Protein AF-E6PQR4-F1 (afdb_monomer_lite)

Radius of gyration: 24.36 Å; chains: 1; bounding box: 36×38×85 Å

Foldseek 3Di:
DDDDDPVNQVVLLVLLCVLQVHDSVQWDWDQDPVRKIWIWGWDDDVPDPTDIDIDIGHSVVSNVVSNVNSPPPPPPDPPPPPPDPPDDDDDDDDD

Structure (mmCIF, N/CA/C/O backbone):
data_AF-E6PQR4-F1
#
_entry.id   AF-E6PQR4-F1
#
loop_
_atom_site.group_PDB
_atom_site.id
_atom_site.type_symbol
_atom_site.label_atom_id
_atom_site.label_alt_id
_atom_site.label_comp_id
_atom_site.label_asym_id
_atom_site.label_entity_id
_atom_site.label_seq_id
_atom_site.pdbx_PDB_ins_code
_atom_site.Cartn_x
_atom_site.Cartn_y
_atom_site.Cartn_z
_atom_site.occupancy
_atom_site.B_iso_or_equiv
_atom_site.auth_seq_id
_atom_site.auth_comp_id
_atom_site.auth_asym_id
_atom_site.auth_atom_id
_atom_site.pdbx_PDB_model_num
ATOM 1 N N . MET A 1 1 ? 17.714 -4.199 -14.586 1.00 45.22 1 MET A N 1
ATOM 2 C CA . MET A 1 1 ? 16.523 -3.467 -14.103 1.00 45.22 1 MET A CA 1
ATOM 3 C C . MET A 1 1 ? 15.388 -4.468 -13.971 1.00 45.22 1 MET A C 1
ATOM 5 O O . MET A 1 1 ? 14.925 -4.975 -14.986 1.00 45.22 1 MET A O 1
ATOM 9 N N . ALA A 1 2 ? 15.042 -4.862 -12.745 1.00 54.34 2 ALA A N 1
ATOM 10 C CA . ALA A 1 2 ? 14.021 -5.877 -12.503 1.00 54.34 2 ALA A CA 1
ATOM 11 C C . ALA A 1 2 ? 12.635 -5.263 -12.745 1.00 54.34 2 ALA A C 1
ATOM 13 O O . ALA A 1 2 ? 12.216 -4.365 -12.020 1.00 54.34 2 ALA A O 1
ATOM 14 N N . ARG A 1 3 ? 11.932 -5.711 -13.791 1.00 60.47 3 ARG A N 1
ATOM 15 C CA . ARG A 1 3 ? 10.501 -5.419 -13.925 1.00 60.47 3 ARG A CA 1
ATOM 16 C C . ARG A 1 3 ? 9.786 -6.189 -12.820 1.00 60.47 3 ARG A C 1
ATOM 18 O O . ARG A 1 3 ? 9.829 -7.415 -12.840 1.00 60.47 3 ARG A O 1
ATOM 25 N N . LEU A 1 4 ? 9.131 -5.493 -11.892 1.00 66.38 4 LEU A N 1
ATOM 26 C CA . LEU A 1 4 ? 8.206 -6.148 -10.969 1.00 66.38 4 LEU A CA 1
ATOM 27 C C . LEU A 1 4 ? 7.095 -6.819 -11.781 1.00 66.38 4 LEU A C 1
ATOM 29 O O . LEU A 1 4 ? 6.424 -6.162 -12.586 1.00 66.38 4 LEU A O 1
ATOM 33 N N . ALA A 1 5 ? 6.909 -8.126 -11.593 1.00 75.56 5 ALA A N 1
ATOM 34 C CA . ALA A 1 5 ? 5.831 -8.827 -12.261 1.00 75.56 5 ALA A CA 1
ATOM 35 C C . ALA A 1 5 ? 4.492 -8.404 -11.645 1.00 75.56 5 ALA A C 1
ATOM 37 O O . ALA A 1 5 ? 4.369 -8.101 -10.457 1.00 75.56 5 ALA A O 1
ATOM 38 N N . ARG A 1 6 ? 3.438 -8.414 -12.461 1.00 74.19 6 ARG A N 1
ATOM 39 C CA . ARG A 1 6 ? 2.078 -8.078 -12.014 1.00 74.19 6 ARG A CA 1
ATOM 40 C C . ARG A 1 6 ? 1.593 -8.998 -10.882 1.00 74.19 6 ARG A C 1
ATOM 42 O O . ARG A 1 6 ? 0.820 -8.569 -10.026 1.00 74.19 6 ARG A O 1
ATOM 49 N N . THR A 1 7 ? 2.083 -10.235 -10.855 1.00 76.19 7 THR A N 1
ATOM 50 C CA . THR A 1 7 ? 1.836 -11.213 -9.789 1.00 76.19 7 THR A CA 1
ATOM 51 C C . THR A 1 7 ? 2.436 -10.762 -8.454 1.00 76.19 7 THR A C 1
ATOM 53 O O . THR A 1 7 ? 1.741 -10.810 -7.441 1.00 76.19 7 THR A O 1
ATOM 56 N N . ASP A 1 8 ? 3.661 -10.225 -8.459 1.00 83.31 8 ASP A N 1
ATOM 57 C CA . ASP A 1 8 ? 4.345 -9.738 -7.251 1.00 83.31 8 ASP A CA 1
ATOM 58 C C . ASP A 1 8 ? 3.611 -8.549 -6.630 1.00 83.31 8 ASP A C 1
ATOM 60 O O . ASP A 1 8 ? 3.381 -8.511 -5.423 1.00 83.31 8 ASP A O 1
ATOM 64 N N . LEU A 1 9 ? 3.144 -7.612 -7.462 1.00 83.50 9 LEU A N 1
ATOM 65 C CA . LEU A 1 9 ? 2.334 -6.481 -6.998 1.00 83.50 9 LEU A CA 1
ATOM 66 C C . LEU A 1 9 ? 1.018 -6.940 -6.359 1.00 83.50 9 LEU A C 1
ATOM 68 O O . LEU A 1 9 ? 0.572 -6.358 -5.375 1.00 83.50 9 LEU A O 1
ATOM 72 N N . THR A 1 10 ? 0.396 -7.993 -6.891 1.00 85.62 10 THR A N 1
ATOM 73 C CA . THR A 1 10 ? -0.876 -8.510 -6.359 1.00 85.62 10 THR A CA 1
ATOM 74 C C . THR A 1 10 ? -0.672 -9.196 -5.003 1.00 85.62 10 THR A C 1
ATOM 76 O O . THR A 1 10 ? -1.455 -8.987 -4.070 1.00 85.62 10 THR A O 1
ATOM 79 N N . HIS A 1 11 ? 0.412 -9.964 -4.858 1.00 87.25 11 HIS A N 1
ATOM 80 C CA . HIS A 1 11 ? 0.806 -10.554 -3.577 1.00 87.25 11 HIS A CA 1
ATOM 81 C C . HIS A 1 11 ? 1.136 -9.482 -2.535 1.00 87.25 11 HIS A C 1
ATOM 83 O O . HIS A 1 11 ? 0.600 -9.526 -1.42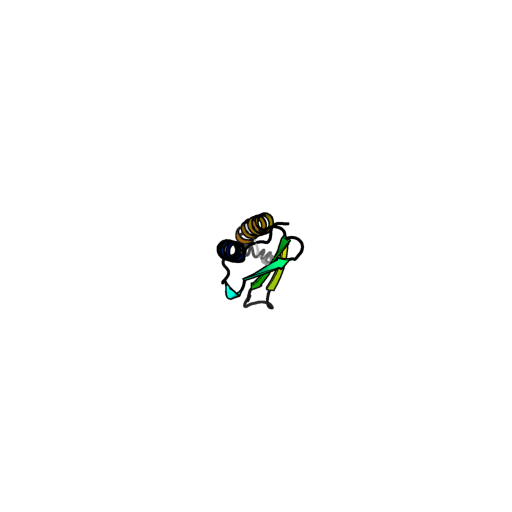4 1.00 87.25 11 HIS A O 1
ATOM 89 N N . LEU A 1 12 ? 1.935 -8.481 -2.915 1.00 87.00 12 LEU A N 1
ATOM 90 C CA . LEU A 1 12 ? 2.288 -7.357 -2.051 1.00 87.00 12 LEU A CA 1
ATOM 91 C C . LEU A 1 12 ? 1.037 -6.590 -1.599 1.00 87.00 12 LEU A C 1
ATOM 93 O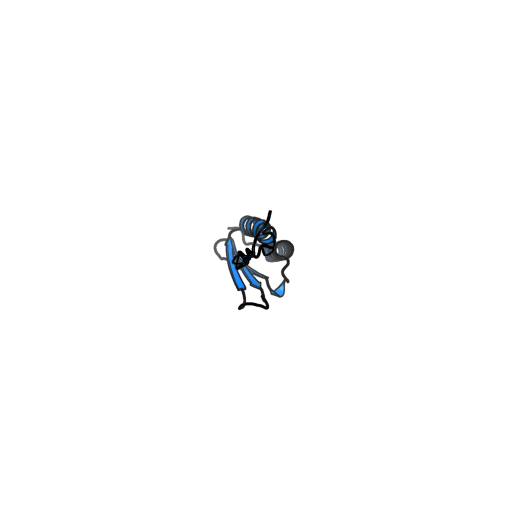 O . LEU A 1 12 ? 0.873 -6.330 -0.409 1.00 87.00 12 LEU A O 1
ATOM 97 N N . ALA A 1 13 ? 0.105 -6.298 -2.512 1.00 87.38 13 ALA A N 1
ATOM 98 C CA . ALA A 1 13 ? -1.163 -5.643 -2.182 1.00 87.38 13 ALA A CA 1
ATOM 99 C C . ALA A 1 13 ? -1.965 -6.436 -1.141 1.00 87.38 13 ALA A C 1
ATOM 101 O O . ALA A 1 13 ? -2.468 -5.861 -0.177 1.00 87.38 13 ALA A O 1
ATOM 102 N N . THR A 1 14 ? -2.031 -7.761 -1.295 1.00 88.12 14 THR A N 1
ATOM 103 C CA . THR A 1 14 ? -2.744 -8.650 -0.365 1.00 88.12 14 THR A CA 1
ATOM 104 C C . THR A 1 14 ? -2.124 -8.613 1.034 1.00 88.12 14 THR A C 1
ATOM 106 O O . THR A 1 14 ? -2.839 -8.469 2.028 1.00 88.12 14 THR A O 1
ATOM 109 N N . GLN A 1 15 ? -0.792 -8.681 1.126 1.00 88.31 15 GLN A N 1
ATOM 110 C CA . GLN A 1 15 ? -0.071 -8.610 2.401 1.00 88.31 15 GLN A CA 1
ATOM 111 C C . GLN A 1 15 ? -0.241 -7.248 3.084 1.00 88.31 15 GLN A C 1
ATOM 113 O O . GLN A 1 15 ? -0.506 -7.183 4.286 1.00 88.31 15 GLN A O 1
ATOM 118 N N . LEU A 1 16 ? -0.135 -6.156 2.325 1.00 87.50 16 LEU A N 1
ATOM 119 C CA . LEU A 1 16 ? -0.319 -4.801 2.841 1.00 87.50 16 LEU A CA 1
ATOM 120 C C . LEU A 1 16 ? -1.753 -4.572 3.331 1.00 87.50 16 LEU A C 1
ATOM 122 O O . LEU A 1 16 ? -1.938 -4.003 4.407 1.00 87.50 16 LEU A O 1
ATOM 126 N N . CYS A 1 17 ? -2.759 -5.059 2.597 1.00 86.88 17 CYS A N 1
ATOM 127 C CA . CYS A 1 17 ? -4.154 -5.006 3.034 1.00 86.88 17 CYS A CA 1
ATOM 128 C C . CYS A 1 17 ? -4.373 -5.742 4.359 1.00 86.88 17 CYS A C 1
ATOM 130 O O . CYS A 1 17 ? -5.046 -5.208 5.242 1.00 86.88 17 CYS A O 1
ATOM 132 N N . ALA A 1 18 ? -3.772 -6.925 4.526 1.00 86.50 18 ALA A N 1
ATOM 133 C CA . ALA A 1 18 ? -3.857 -7.682 5.772 1.00 86.50 18 ALA A CA 1
ATOM 134 C C . ALA A 1 18 ? -3.230 -6.920 6.955 1.00 86.50 18 ALA A C 1
ATOM 136 O O . ALA A 1 18 ? -3.830 -6.845 8.026 1.00 86.50 18 ALA A O 1
ATOM 137 N N . LEU A 1 19 ? -2.065 -6.293 6.753 1.00 85.88 19 LEU A N 1
ATOM 138 C CA . LEU A 1 19 ? -1.378 -5.511 7.791 1.00 85.88 19 LEU A CA 1
ATOM 139 C C . LEU A 1 19 ? -2.134 -4.229 8.168 1.00 85.88 19 LEU A C 1
ATOM 141 O O . LEU A 1 19 ? -2.192 -3.862 9.340 1.00 85.88 19 LEU A O 1
ATOM 145 N N . LEU A 1 20 ? -2.718 -3.547 7.183 1.00 82.62 20 LEU A N 1
ATOM 146 C CA . LEU A 1 20 ? -3.411 -2.269 7.370 1.00 82.62 20 LEU A CA 1
ATOM 147 C C . LEU A 1 20 ? -4.898 -2.433 7.712 1.00 82.62 20 LEU A C 1
ATOM 149 O O . LEU A 1 20 ? -5.567 -1.436 7.990 1.00 82.62 20 LEU A O 1
ATOM 153 N N . SER A 1 21 ? -5.411 -3.671 7.704 1.00 82.69 21 SER A N 1
ATOM 154 C CA . SER A 1 21 ? -6.835 -3.987 7.875 1.00 82.69 21 SER A CA 1
ATOM 155 C C . SER A 1 21 ? -7.733 -3.160 6.941 1.00 82.69 21 SER A C 1
ATOM 157 O O . SER A 1 21 ? -8.748 -2.607 7.371 1.00 82.69 21 SER A O 1
ATOM 159 N N . CYS A 1 22 ? -7.337 -3.037 5.671 1.00 79.44 22 CYS A N 1
ATOM 160 C CA . CYS A 1 22 ? -8.096 -2.328 4.637 1.00 79.44 22 CYS A CA 1
ATOM 161 C C . CYS A 1 22 ? -8.628 -3.287 3.565 1.00 79.44 22 CYS A C 1
ATOM 163 O O . CYS A 1 22 ? -8.174 -4.426 3.430 1.00 79.44 22 CYS A O 1
ATOM 165 N N . ARG A 1 23 ? -9.618 -2.829 2.794 1.00 82.94 23 ARG A N 1
ATOM 166 C CA . ARG A 1 23 ? -10.172 -3.588 1.665 1.00 82.94 23 ARG A CA 1
ATOM 167 C C . ARG A 1 23 ? -9.274 -3.434 0.439 1.00 82.94 23 ARG A C 1
ATOM 169 O O . ARG A 1 23 ? -8.689 -2.379 0.224 1.00 82.94 23 ARG A O 1
ATOM 176 N N . ALA A 1 24 ? -9.258 -4.438 -0.436 1.00 78.88 24 ALA A N 1
ATOM 177 C CA . ALA A 1 24 ? -8.504 -4.375 -1.694 1.00 78.88 24 ALA A CA 1
ATOM 178 C C . ALA A 1 24 ? -8.901 -3.177 -2.583 1.00 78.88 24 ALA A C 1
ATOM 180 O O . ALA A 1 24 ? -8.072 -2.644 -3.306 1.00 78.88 24 ALA A O 1
ATOM 181 N N . ALA A 1 25 ? -10.153 -2.714 -2.500 1.00 82.19 25 ALA A N 1
ATOM 182 C CA . ALA A 1 25 ? -10.620 -1.530 -3.227 1.00 82.19 25 ALA A CA 1
ATOM 183 C C . ALA A 1 25 ? -10.049 -0.201 -2.688 1.00 82.19 25 ALA A C 1
ATOM 185 O O . ALA A 1 25 ? -10.070 0.805 -3.392 1.00 82.19 25 ALA A O 1
ATOM 186 N N . GLU A 1 26 ? -9.550 -0.188 -1.451 1.00 83.75 26 GLU A N 1
ATOM 187 C CA . GLU A 1 26 ? -8.992 0.993 -0.782 1.00 83.75 26 GLU A CA 1
ATOM 188 C C . GLU A 1 26 ? -7.485 1.140 -1.024 1.00 83.75 26 GLU A C 1
ATOM 190 O O . GLU A 1 26 ? -6.918 2.185 -0.714 1.00 83.75 26 GLU A O 1
ATOM 195 N N . LEU A 1 27 ? -6.826 0.110 -1.566 1.00 86.19 27 LEU A N 1
ATOM 196 C CA . LEU A 1 27 ? -5.383 0.068 -1.771 1.00 86.19 27 LEU A CA 1
ATOM 197 C C . LEU A 1 27 ? -5.060 -0.091 -3.260 1.00 86.19 27 LEU A C 1
ATOM 199 O O . LEU A 1 27 ? -5.507 -1.024 -3.922 1.00 86.19 27 LEU A O 1
ATOM 203 N N . ARG A 1 28 ? -4.244 0.819 -3.790 1.00 88.19 28 ARG A N 1
ATOM 204 C CA . ARG A 1 28 ? -3.707 0.757 -5.152 1.00 88.19 28 ARG A CA 1
ATOM 205 C C . ARG A 1 28 ? -2.189 0.740 -5.109 1.00 88.19 28 ARG A C 1
ATOM 207 O O . ARG A 1 28 ? -1.591 1.563 -4.422 1.00 88.19 28 ARG A O 1
ATOM 214 N N . LEU A 1 29 ? -1.593 -0.176 -5.866 1.00 88.56 29 LEU A N 1
ATOM 215 C CA . LEU A 1 29 ? -0.151 -0.245 -6.080 1.00 88.56 29 LEU A CA 1
ATOM 216 C C . LEU A 1 29 ? 0.172 0.022 -7.548 1.00 88.56 29 LEU A C 1
ATOM 218 O O . LEU A 1 29 ? -0.447 -0.574 -8.432 1.00 88.56 29 LEU A O 1
ATOM 222 N N . THR A 1 30 ? 1.167 0.865 -7.791 1.00 88.75 30 THR A N 1
ATOM 223 C CA . THR A 1 30 ? 1.666 1.191 -9.129 1.00 88.75 30 THR A CA 1
ATOM 224 C C . THR A 1 30 ? 3.177 1.016 -9.142 1.00 88.75 30 THR A C 1
ATOM 226 O O . THR A 1 30 ? 3.866 1.614 -8.324 1.00 88.75 30 THR A O 1
ATOM 229 N N . ALA A 1 31 ? 3.714 0.207 -10.055 1.00 86.50 31 ALA A N 1
ATOM 230 C CA . ALA A 1 31 ? 5.161 0.157 -10.257 1.00 86.50 31 ALA A CA 1
ATOM 231 C C . ALA A 1 31 ? 5.625 1.402 -11.023 1.00 86.50 31 ALA A C 1
ATOM 233 O O . ALA A 1 31 ? 5.008 1.784 -12.020 1.00 86.50 31 ALA A O 1
ATOM 234 N N . THR A 1 32 ? 6.706 2.018 -10.565 1.00 84.62 32 THR A N 1
ATOM 235 C CA . THR A 1 32 ? 7.321 3.180 -11.206 1.00 84.62 32 THR A CA 1
ATOM 236 C C . THR A 1 32 ? 8.398 2.726 -12.205 1.00 84.62 32 THR A C 1
ATOM 238 O O . THR A 1 32 ? 8.926 1.613 -12.081 1.00 84.62 32 THR A O 1
ATOM 241 N N . PRO A 1 33 ? 8.740 3.538 -13.225 1.00 78.50 33 PRO A N 1
ATOM 242 C CA . PRO A 1 33 ? 9.759 3.171 -14.214 1.00 78.50 33 PRO A CA 1
ATOM 243 C C . PRO A 1 33 ? 11.166 3.002 -13.614 1.00 78.50 33 PRO A C 1
ATOM 245 O O . PRO A 1 33 ? 12.005 2.326 -14.205 1.00 78.50 33 PRO A O 1
ATOM 248 N N . GLU A 1 34 ? 11.409 3.549 -12.424 1.00 81.31 34 GLU A N 1
ATOM 249 C CA . GLU A 1 34 ? 12.645 3.407 -11.648 1.00 81.31 34 GLU A CA 1
ATOM 250 C C . GLU A 1 34 ? 12.737 2.063 -10.901 1.00 81.31 34 GLU A C 1
ATOM 252 O O . GLU A 1 34 ? 13.780 1.746 -10.331 1.00 81.31 34 GLU A O 1
ATOM 257 N N . GLY A 1 35 ? 11.668 1.255 -10.907 1.00 80.50 35 GLY A N 1
ATOM 258 C CA . GLY A 1 35 ? 11.600 -0.026 -10.197 1.00 80.50 35 GLY A CA 1
ATOM 259 C C . GLY A 1 35 ? 11.106 0.076 -8.751 1.00 80.50 35 GLY A C 1
ATOM 260 O O . GLY A 1 35 ? 11.242 -0.887 -8.000 1.00 80.50 35 GLY A O 1
ATOM 261 N N . LEU A 1 36 ? 10.531 1.216 -8.358 1.00 87.25 36 LEU A N 1
ATOM 262 C CA . LEU A 1 36 ? 9.876 1.394 -7.061 1.00 87.25 36 LEU A CA 1
ATOM 263 C C . LEU A 1 36 ? 8.382 1.065 -7.157 1.00 87.25 36 LEU A C 1
ATOM 265 O O . LEU A 1 36 ? 7.825 0.880 -8.241 1.00 87.25 36 LEU A O 1
ATOM 269 N N . VAL A 1 37 ? 7.718 1.002 -6.006 1.00 89.19 37 VAL A N 1
ATOM 270 C CA . VAL A 1 37 ? 6.271 0.814 -5.903 1.00 89.19 37 VAL A CA 1
ATOM 271 C C . VAL A 1 37 ? 5.657 2.032 -5.222 1.00 89.19 37 VAL A C 1
ATOM 273 O O . VAL A 1 37 ? 6.017 2.393 -4.103 1.00 89.19 37 VAL A O 1
ATOM 276 N N . GLU A 1 38 ? 4.705 2.663 -5.899 1.00 90.56 38 GLU A N 1
ATOM 277 C CA . GLU A 1 38 ? 3.814 3.666 -5.330 1.00 90.56 38 GLU A CA 1
ATOM 278 C C . GLU A 1 38 ? 2.588 2.975 -4.725 1.00 90.56 38 GLU A C 1
ATOM 280 O O . GLU A 1 38 ? 1.818 2.312 -5.420 1.00 90.56 38 GLU A O 1
ATOM 285 N N . LEU A 1 39 ? 2.394 3.155 -3.424 1.00 88.75 39 LEU A N 1
ATOM 286 C CA . LEU A 1 39 ? 1.243 2.727 -2.647 1.00 88.75 39 LEU A CA 1
ATOM 287 C C . LEU A 1 39 ? 0.325 3.917 -2.395 1.00 88.75 39 LEU A C 1
ATOM 289 O O . LEU A 1 39 ? 0.727 4.912 -1.791 1.00 88.75 39 LEU A O 1
ATOM 293 N N . ARG A 1 40 ? -0.938 3.780 -2.793 1.00 88.38 40 ARG A N 1
ATOM 294 C CA . ARG A 1 40 ? -2.016 4.727 -2.496 1.00 88.38 40 ARG A CA 1
ATOM 295 C C . ARG A 1 40 ? -3.091 4.029 -1.681 1.00 88.38 40 ARG A C 1
ATOM 297 O O . ARG A 1 40 ? -3.714 3.083 -2.156 1.00 88.38 40 ARG A O 1
ATOM 304 N N . LEU A 1 41 ? -3.300 4.503 -0.459 1.00 85.50 41 LEU A N 1
ATOM 305 C CA . LEU A 1 41 ? -4.329 4.026 0.455 1.00 85.50 41 LEU A CA 1
ATOM 306 C C . LEU A 1 41 ? -5.392 5.110 0.631 1.00 85.50 41 LEU A C 1
ATOM 308 O O . LEU A 1 41 ? -5.079 6.225 1.045 1.00 85.50 41 LEU A O 1
ATOM 312 N N . GLN A 1 42 ? -6.641 4.763 0.355 1.00 83.94 42 GLN A N 1
ATOM 313 C CA . GLN A 1 42 ? -7.802 5.633 0.476 1.00 83.94 42 GLN A CA 1
ATOM 314 C C . GLN A 1 42 ? -8.730 5.078 1.557 1.00 83.94 42 GLN A C 1
ATOM 316 O O . GLN A 1 42 ? -9.469 4.130 1.310 1.00 83.94 42 GLN A O 1
ATOM 321 N N . ARG A 1 4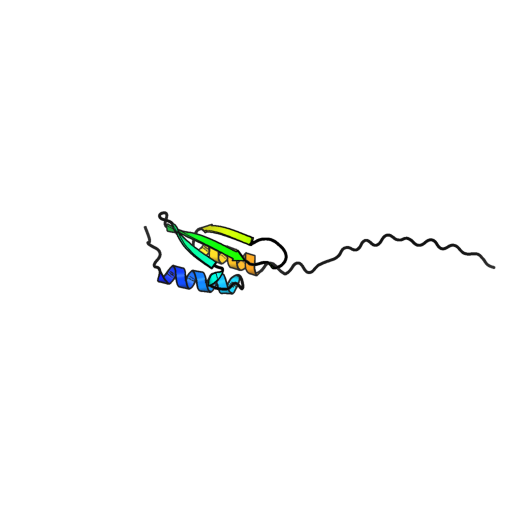3 ? -8.697 5.660 2.761 1.00 75.12 43 ARG A N 1
ATOM 322 C CA . ARG A 1 43 ? -9.589 5.248 3.856 1.00 75.12 43 ARG A CA 1
ATOM 323 C C . ARG A 1 43 ? -10.789 6.177 3.938 1.00 75.12 43 ARG A C 1
ATOM 325 O O . ARG A 1 43 ? -10.638 7.399 3.960 1.00 75.12 43 ARG A O 1
ATOM 332 N N . HIS A 1 44 ? -11.974 5.583 4.016 1.00 63.75 44 HIS A N 1
ATOM 333 C CA . HIS A 1 44 ? -13.191 6.314 4.335 1.00 63.75 44 HIS A CA 1
ATOM 334 C C . HIS A 1 44 ? -13.321 6.380 5.860 1.00 63.75 44 HIS A C 1
ATOM 336 O O . HIS A 1 44 ? -13.836 5.456 6.489 1.00 63.75 44 HIS A O 1
ATOM 342 N N . ASP A 1 45 ? -12.788 7.436 6.468 1.00 61.03 45 ASP A N 1
ATOM 343 C CA . ASP A 1 45 ? -13.046 7.707 7.878 1.00 61.03 45 ASP A CA 1
ATOM 344 C C . ASP A 1 45 ? -14.384 8.453 7.973 1.00 61.03 45 ASP A C 1
ATOM 346 O O . ASP A 1 45 ? -14.571 9.487 7.336 1.00 61.03 45 ASP A O 1
ATOM 350 N N . GLN A 1 46 ? -15.362 7.895 8.694 1.00 54.69 46 GLN A N 1
ATOM 351 C CA . GLN A 1 46 ? -16.708 8.482 8.776 1.00 54.69 46 GLN A CA 1
ATOM 352 C C . GLN A 1 46 ? -16.724 9.858 9.467 1.00 54.69 46 GLN A C 1
ATOM 354 O O . GLN A 1 46 ? -17.737 10.550 9.389 1.00 54.69 46 GLN A O 1
ATOM 359 N N . ALA A 1 47 ? -15.639 10.262 10.136 1.00 57.75 47 ALA A N 1
ATOM 360 C CA . ALA A 1 47 ? -15.592 11.506 10.897 1.00 57.75 47 ALA A CA 1
ATOM 361 C C . ALA A 1 47 ? -14.906 12.668 10.160 1.00 57.75 47 ALA A C 1
ATOM 363 O O . ALA A 1 47 ? -15.226 13.823 10.435 1.00 57.75 47 ALA A O 1
ATOM 364 N N . GLN A 1 48 ? -13.968 12.406 9.247 1.00 48.84 48 GLN A N 1
ATOM 365 C CA . GLN A 1 48 ? -13.226 13.447 8.529 1.00 48.84 48 GLN A CA 1
ATOM 366 C C . GLN A 1 48 ? -12.821 12.944 7.142 1.00 48.84 48 GLN A C 1
ATOM 368 O O . GLN A 1 48 ? -12.501 11.774 6.980 1.00 48.84 48 GLN A O 1
ATOM 373 N N . ALA A 1 49 ? -12.864 13.847 6.161 1.00 53.59 49 ALA A N 1
ATOM 374 C CA . ALA A 1 49 ? -12.520 13.682 4.747 1.00 53.59 49 ALA A CA 1
ATOM 375 C C . ALA A 1 49 ? -11.597 12.498 4.382 1.00 53.59 49 ALA A C 1
ATOM 377 O O . ALA A 1 49 ? -10.613 12.234 5.066 1.00 53.59 49 ALA A O 1
ATOM 378 N N . LEU A 1 50 ? -11.877 11.865 3.230 1.00 58.62 50 LEU A N 1
ATOM 379 C CA . LEU A 1 50 ? -11.059 10.843 2.553 1.00 58.62 50 LEU A CA 1
ATOM 380 C C . LEU A 1 50 ? -9.563 10.941 2.897 1.00 58.62 50 LEU A C 1
ATOM 382 O O . LEU A 1 50 ? -8.828 11.750 2.328 1.00 58.62 50 LEU A O 1
ATOM 386 N N . ALA A 1 51 ? -9.108 10.095 3.823 1.00 65.44 51 ALA A N 1
ATOM 387 C CA . ALA A 1 51 ? -7.716 10.073 4.238 1.00 65.44 51 ALA A CA 1
ATOM 388 C C . ALA A 1 51 ? -6.909 9.333 3.166 1.00 65.44 51 ALA A C 1
ATOM 390 O O . ALA A 1 51 ? -6.882 8.098 3.120 1.00 65.44 51 ALA A O 1
ATOM 391 N N . LEU A 1 52 ? -6.284 10.106 2.276 1.00 74.06 52 LEU A N 1
ATOM 392 C CA . LEU A 1 52 ? -5.400 9.618 1.221 1.00 74.06 52 LEU A CA 1
ATOM 393 C C . LEU A 1 52 ? -3.959 9.576 1.740 1.00 74.06 52 LEU A C 1
ATOM 395 O O . LEU A 1 52 ? -3.333 10.608 1.961 1.00 74.06 52 LEU A O 1
ATOM 399 N N . SER A 1 53 ? -3.418 8.373 1.920 1.00 78.94 53 SER A N 1
ATOM 400 C CA . SER A 1 53 ? -2.002 8.159 2.232 1.00 78.94 53 SER A CA 1
ATOM 401 C C . SER A 1 53 ? -1.289 7.635 0.992 1.00 78.94 53 SER A C 1
ATOM 403 O O . SER A 1 53 ? -1.597 6.543 0.522 1.00 78.94 53 SER A O 1
ATOM 405 N N . THR A 1 54 ? -0.346 8.412 0.457 1.00 85.50 54 THR A N 1
ATOM 406 C CA . THR A 1 54 ? 0.503 7.998 -0.670 1.00 85.50 54 THR A CA 1
ATOM 407 C C . THR A 1 54 ? 1.935 7.806 -0.183 1.00 85.50 54 THR A C 1
ATOM 409 O O . THR A 1 54 ? 2.458 8.656 0.539 1.00 85.50 54 THR A O 1
ATOM 412 N N . ARG A 1 55 ? 2.565 6.691 -0.555 1.00 87.25 55 ARG A N 1
ATOM 413 C CA . ARG A 1 55 ? 3.976 6.399 -0.277 1.00 87.25 55 ARG A CA 1
ATOM 414 C C . ARG A 1 55 ? 4.637 5.737 -1.473 1.00 87.25 55 ARG A C 1
ATOM 416 O O . ARG A 1 55 ? 3.992 4.975 -2.173 1.00 87.25 55 ARG A O 1
ATOM 423 N N . ILE A 1 56 ? 5.924 5.997 -1.662 1.00 90.69 56 ILE A N 1
ATOM 424 C CA . ILE A 1 56 ? 6.742 5.389 -2.713 1.00 90.69 56 ILE A CA 1
ATOM 425 C C . ILE A 1 56 ? 7.957 4.762 -2.038 1.00 90.69 56 ILE A C 1
ATOM 427 O O . ILE A 1 56 ? 8.550 5.384 -1.156 1.00 90.69 56 ILE A O 1
ATOM 431 N N . GLY A 1 57 ? 8.295 3.537 -2.421 1.00 89.12 57 GLY A N 1
ATOM 432 C CA . GLY A 1 57 ? 9.462 2.832 -1.902 1.00 89.12 57 GLY A CA 1
ATOM 433 C C . GLY A 1 57 ? 9.601 1.441 -2.501 1.00 89.12 57 GLY A C 1
ATOM 434 O O . GLY A 1 57 ? 8.849 1.051 -3.398 1.00 89.12 57 GLY A O 1
ATOM 435 N N . THR A 1 58 ? 10.570 0.689 -2.000 1.00 89.12 58 THR A N 1
ATOM 436 C CA . THR A 1 58 ? 10.701 -0.737 -2.324 1.00 89.12 58 THR A CA 1
ATOM 437 C C . THR A 1 58 ? 9.573 -1.563 -1.680 1.00 89.12 58 THR A C 1
ATOM 439 O O . THR A 1 58 ? 8.962 -1.122 -0.697 1.00 89.12 58 THR A O 1
ATOM 442 N N . PRO A 1 59 ? 9.263 -2.764 -2.208 1.00 85.75 59 PRO A N 1
ATOM 443 C CA . PRO A 1 59 ? 8.306 -3.684 -1.589 1.00 85.75 59 PRO A CA 1
ATOM 444 C C . PRO A 1 59 ? 8.585 -3.926 -0.100 1.00 85.75 59 PRO A C 1
ATOM 446 O O . PRO A 1 59 ? 7.664 -3.868 0.718 1.00 85.75 59 PRO A O 1
ATOM 449 N N . GLU A 1 60 ? 9.856 -4.128 0.259 1.00 87.31 60 GLU A N 1
ATOM 450 C CA . GLU A 1 60 ? 10.289 -4.375 1.632 1.00 87.31 60 GLU A CA 1
ATOM 451 C C . GLU A 1 60 ? 10.043 -3.161 2.539 1.00 87.31 60 GLU A C 1
ATOM 453 O O . GLU A 1 60 ? 9.517 -3.310 3.646 1.00 87.31 60 GLU A O 1
ATOM 458 N N . GLU A 1 61 ? 10.360 -1.949 2.071 1.00 88.06 61 GLU A N 1
ATOM 459 C CA . GLU A 1 61 ? 10.116 -0.712 2.825 1.00 88.06 61 GLU A CA 1
ATOM 460 C C . GLU A 1 61 ? 8.625 -0.462 3.055 1.00 88.06 61 GLU A C 1
ATOM 462 O O . GLU A 1 61 ? 8.217 -0.091 4.161 1.00 88.06 61 GLU A O 1
ATOM 467 N N . LEU A 1 62 ? 7.792 -0.689 2.033 1.00 87.75 62 LEU A N 1
ATOM 468 C CA . LEU A 1 62 ? 6.341 -0.557 2.153 1.00 87.75 62 LEU A CA 1
ATOM 469 C C . LEU A 1 62 ? 5.771 -1.571 3.146 1.00 87.75 62 LEU A C 1
ATOM 471 O O . LEU A 1 62 ? 4.896 -1.224 3.942 1.00 87.75 62 LEU A O 1
ATOM 475 N N . GLN A 1 63 ? 6.281 -2.801 3.142 1.00 86.88 63 GLN A N 1
ATOM 476 C CA . GLN A 1 63 ? 5.851 -3.847 4.063 1.00 86.88 63 GLN A CA 1
ATOM 477 C C . GLN A 1 63 ? 6.273 -3.540 5.506 1.00 86.88 63 GLN A C 1
ATOM 479 O O . GLN A 1 63 ? 5.452 -3.643 6.423 1.00 86.88 63 GLN A O 1
ATOM 484 N N . ALA A 1 64 ? 7.513 -3.087 5.716 1.00 87.56 64 ALA A N 1
ATOM 485 C CA . ALA A 1 64 ? 8.003 -2.650 7.022 1.00 87.56 64 ALA A CA 1
ATOM 486 C C . ALA A 1 64 ? 7.210 -1.447 7.555 1.00 87.56 64 ALA A C 1
ATOM 488 O O . ALA A 1 64 ? 6.866 -1.399 8.741 1.00 87.56 64 ALA A O 1
ATOM 489 N N . TRP A 1 65 ? 6.870 -0.493 6.683 1.00 86.62 65 TRP A N 1
ATOM 490 C CA . TRP A 1 65 ? 6.000 0.627 7.026 1.00 86.62 65 TRP A CA 1
ATOM 491 C 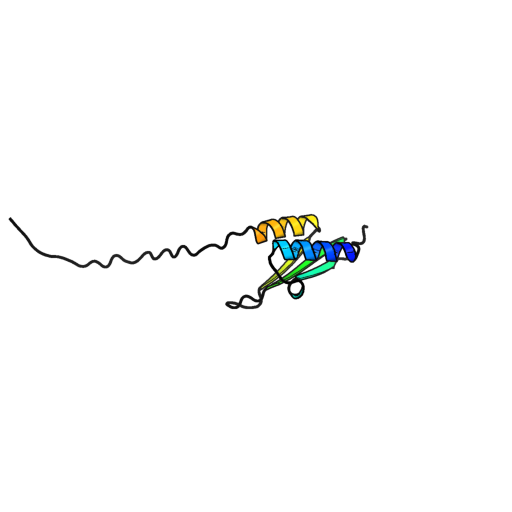C . TRP A 1 65 ? 4.588 0.158 7.390 1.00 86.62 65 TRP A C 1
ATOM 493 O O . TRP A 1 65 ? 4.068 0.562 8.429 1.00 86.62 65 TRP A O 1
ATOM 503 N N . ALA A 1 66 ? 3.974 -0.718 6.591 1.00 86.00 66 ALA A N 1
ATOM 504 C CA . ALA A 1 66 ? 2.627 -1.222 6.852 1.00 86.00 66 ALA A CA 1
ATOM 505 C C . ALA A 1 66 ? 2.554 -2.003 8.169 1.00 86.00 66 ALA A C 1
ATOM 507 O O . ALA A 1 66 ? 1.603 -1.834 8.933 1.00 86.00 66 ALA A O 1
ATOM 508 N N . ALA A 1 67 ? 3.590 -2.783 8.487 1.00 85.62 67 ALA A N 1
ATOM 509 C CA . ALA A 1 67 ? 3.706 -3.475 9.765 1.00 85.62 67 ALA A CA 1
ATOM 510 C C . ALA A 1 67 ? 3.769 -2.499 10.954 1.00 85.62 67 ALA A C 1
ATOM 512 O O . ALA A 1 67 ? 3.198 -2.777 12.007 1.00 85.62 67 ALA A O 1
ATOM 513 N N . GLN A 1 68 ? 4.423 -1.343 10.803 1.00 83.19 68 GLN A N 1
ATOM 514 C CA . GLN A 1 68 ? 4.458 -0.296 11.833 1.00 83.19 68 GLN A CA 1
ATOM 515 C C . GLN A 1 68 ? 3.144 0.495 11.909 1.00 83.19 68 GLN A C 1
ATOM 517 O O . GLN A 1 68 ? 2.666 0.801 13.002 1.00 83.19 68 GLN A O 1
ATOM 522 N N . ALA A 1 69 ? 2.535 0.799 10.763 1.00 77.12 69 ALA A N 1
ATOM 523 C CA . ALA A 1 69 ? 1.278 1.533 10.672 1.00 77.12 69 ALA A CA 1
ATOM 524 C C . ALA A 1 69 ? 0.102 0.728 11.248 1.00 77.12 69 ALA A C 1
ATOM 526 O O . ALA A 1 69 ? -0.693 1.283 12.007 1.00 77.12 69 ALA A O 1
ATOM 527 N N . GLY A 1 70 ? 0.034 -0.577 10.959 1.00 68.12 70 GLY A N 1
ATOM 528 C CA . GLY A 1 70 ? -0.948 -1.504 11.532 1.00 68.12 70 GLY A CA 1
ATOM 529 C C . GLY A 1 70 ? -0.742 -1.761 13.028 1.00 68.12 70 GLY A C 1
ATOM 530 O O . GLY A 1 70 ? -1.704 -1.996 13.755 1.00 68.12 70 GLY A O 1
ATOM 531 N N . LYS A 1 71 ? 0.499 -1.639 13.520 1.00 66.38 71 LYS A N 1
ATOM 532 C CA . LYS A 1 71 ? 0.832 -1.736 14.950 1.00 66.38 71 LYS A CA 1
ATOM 533 C C . LYS A 1 71 ? 0.490 -0.495 15.761 1.00 66.38 71 LYS A C 1
ATOM 535 O O . LYS A 1 71 ? 0.604 -0.576 16.983 1.00 66.38 71 LYS A O 1
ATOM 540 N N . ARG A 1 72 ? 0.104 0.641 15.153 1.00 54.56 72 ARG A N 1
ATOM 541 C CA . ARG A 1 72 ? -0.27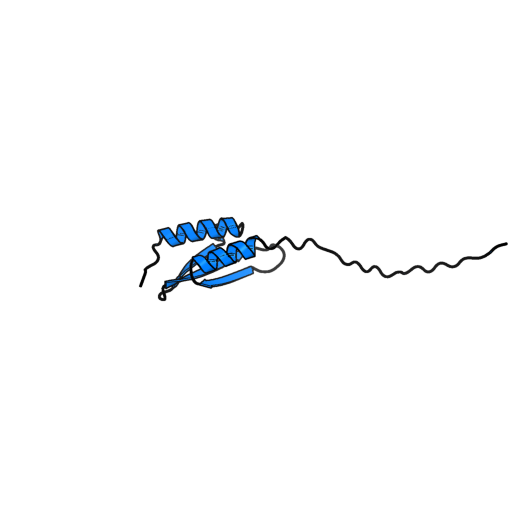4 1.816 15.951 1.00 54.56 72 ARG A CA 1
ATOM 542 C C . ARG A 1 72 ? -1.447 1.408 16.845 1.00 54.56 72 ARG A C 1
ATOM 544 O O . ARG A 1 72 ? -2.531 1.124 16.331 1.00 54.56 72 ARG A O 1
ATOM 551 N N . PRO A 1 73 ? -1.245 1.354 18.174 1.00 46.91 73 PRO A N 1
ATOM 552 C CA . PRO A 1 73 ? -2.333 1.066 19.077 1.00 46.91 73 PRO A CA 1
ATOM 553 C C . PRO A 1 73 ? -3.347 2.177 18.861 1.00 46.91 73 PRO A C 1
ATOM 555 O O . PRO A 1 73 ? -2.973 3.349 18.770 1.00 46.91 73 PRO A O 1
ATOM 558 N N . ARG A 1 74 ? -4.628 1.811 18.762 1.00 49.34 74 ARG A N 1
ATOM 559 C CA . ARG A 1 74 ? -5.721 2.749 19.009 1.00 49.34 74 ARG A CA 1
ATOM 560 C C . ARG A 1 74 ? -5.298 3.555 20.234 1.00 49.34 74 ARG A C 1
ATOM 562 O O . ARG A 1 74 ? -5.243 2.984 21.325 1.00 49.34 74 ARG A O 1
ATOM 569 N N . GLN A 1 75 ? -4.936 4.828 20.057 1.00 46.53 75 GLN A N 1
ATOM 570 C CA . GLN A 1 75 ? -4.831 5.757 21.170 1.00 46.53 75 GLN A CA 1
ATOM 571 C C . GLN A 1 75 ? -6.256 5.852 21.702 1.00 46.53 75 GLN A C 1
ATOM 573 O O . GLN A 1 75 ? -7.070 6.653 21.252 1.00 46.53 75 GLN A O 1
ATOM 578 N N . ARG A 1 76 ? -6.589 4.915 22.595 1.00 50.31 76 ARG A N 1
ATOM 579 C CA . ARG A 1 76 ? -7.715 5.022 23.499 1.00 50.31 76 ARG A CA 1
ATOM 580 C C . ARG A 1 76 ? -7.517 6.369 24.156 1.00 50.31 76 ARG A C 1
ATOM 582 O O . ARG A 1 76 ? -6.497 6.598 24.801 1.00 50.31 76 ARG A O 1
ATOM 589 N N . HIS A 1 77 ? -8.479 7.243 23.900 1.00 47.66 77 HIS A N 1
ATOM 590 C CA . HIS A 1 77 ? -8.857 8.335 24.768 1.00 47.66 77 HIS A CA 1
ATOM 591 C C . HIS A 1 77 ? -8.302 8.131 26.177 1.00 47.66 77 HIS A C 1
ATOM 593 O O . HIS A 1 77 ? -8.774 7.264 26.913 1.00 47.66 77 HIS A O 1
ATOM 599 N N . VAL A 1 78 ? -7.347 8.964 26.563 1.00 49.50 78 VAL A N 1
ATOM 600 C CA . VAL A 1 78 ? -7.309 9.407 27.947 1.00 49.50 78 VAL A CA 1
ATOM 601 C C . VAL A 1 78 ? -7.762 10.847 27.887 1.00 49.50 78 VAL A C 1
ATOM 603 O O . VAL A 1 78 ? -6.995 11.770 27.629 1.00 49.50 78 VAL A O 1
ATOM 606 N N . VAL A 1 79 ? -9.077 10.999 28.022 1.00 51.00 79 VAL A N 1
ATOM 607 C CA . VAL A 1 79 ? -9.710 12.256 28.385 1.00 51.00 79 VAL A CA 1
ATOM 608 C C . VAL A 1 79 ? -9.025 12.695 29.674 1.00 51.00 79 VAL A C 1
ATOM 610 O O . VAL A 1 79 ? -9.339 12.192 30.749 1.00 51.00 79 VAL A O 1
ATOM 613 N N . ARG A 1 80 ? -8.059 13.611 29.590 1.00 44.91 80 ARG A N 1
ATOM 614 C CA . ARG A 1 80 ? -7.651 14.373 30.765 1.00 44.91 80 ARG A CA 1
ATOM 615 C C . ARG A 1 80 ? -8.714 15.442 30.970 1.00 44.91 80 ARG A C 1
ATOM 617 O O . ARG A 1 80 ? -8.529 16.604 30.624 1.00 44.91 80 ARG A O 1
ATOM 624 N N . ALA A 1 81 ? -9.853 15.013 31.509 1.00 48.38 81 ALA A N 1
ATOM 625 C CA . ALA A 1 81 ? -10.749 15.900 32.221 1.00 48.38 81 ALA A CA 1
ATOM 626 C C . ALA A 1 81 ? -9.991 16.348 33.474 1.00 48.38 81 ALA A C 1
ATOM 628 O O . ALA A 1 81 ? -10.096 15.741 34.535 1.00 48.38 81 ALA A O 1
ATOM 629 N N . SER A 1 82 ? -9.181 17.397 33.345 1.00 46.81 82 SER A N 1
ATOM 630 C CA . SER A 1 82 ? -8.850 18.218 34.503 1.00 46.81 82 SER A CA 1
ATOM 631 C C . SER A 1 82 ? -10.115 19.013 34.811 1.00 46.81 82 SER A C 1
ATOM 633 O O . SER A 1 82 ? -10.267 20.156 34.389 1.00 46.81 82 SER A O 1
ATOM 635 N N . ALA A 1 83 ? -11.073 18.341 35.449 1.00 51.91 83 ALA A N 1
ATOM 636 C CA . ALA A 1 83 ? -12.204 18.987 36.075 1.00 51.91 83 ALA A CA 1
ATOM 637 C C . ALA A 1 83 ? -11.655 20.017 37.067 1.00 51.91 83 ALA A C 1
ATOM 639 O O . ALA A 1 83 ? -10.838 19.696 37.932 1.00 51.91 83 ALA A O 1
ATOM 640 N N . SER A 1 84 ? -12.077 21.263 36.895 1.00 50.62 84 SER A N 1
ATOM 641 C CA . SER A 1 84 ? -11.898 22.337 37.859 1.00 50.62 84 SER A CA 1
ATOM 642 C C . SER A 1 84 ? -12.363 21.868 39.243 1.00 50.62 84 SER A C 1
ATOM 644 O O . SER A 1 84 ? -13.504 21.410 39.350 1.00 50.62 84 SER A O 1
ATOM 646 N N . PRO A 1 85 ? -11.577 22.013 40.324 1.00 52.25 85 PRO A N 1
ATOM 647 C CA . PRO A 1 85 ? -12.146 21.932 41.655 1.00 52.25 85 PRO A CA 1
ATOM 648 C C . PRO A 1 85 ? -12.875 23.251 41.938 1.00 52.25 85 PRO A C 1
ATOM 650 O O . PRO A 1 85 ? -12.326 24.180 42.523 1.00 52.25 85 PRO A O 1
ATOM 653 N N . VAL A 1 86 ? -14.133 23.336 41.504 1.00 55.44 86 VAL A N 1
ATOM 654 C CA . VAL A 1 86 ? -15.117 24.159 42.207 1.00 55.44 86 VAL A CA 1
ATOM 655 C C . VAL A 1 86 ? -15.607 23.337 43.393 1.00 55.44 86 VAL A C 1
ATOM 657 O O . VAL A 1 86 ? -16.467 22.479 43.258 1.00 55.44 86 VAL A O 1
ATOM 660 N N . SER A 1 87 ? -15.039 23.603 44.564 1.00 46.03 87 SER A N 1
ATOM 661 C CA . SER A 1 87 ? -15.668 23.258 45.838 1.00 46.03 87 SER A CA 1
ATOM 662 C C . SER A 1 87 ? -15.555 24.457 46.763 1.00 46.03 87 SER A C 1
ATOM 664 O O . SER A 1 87 ? -14.663 24.573 47.597 1.00 46.03 87 SER A O 1
ATOM 666 N N . SER A 1 88 ? -16.504 25.368 46.567 1.00 50.50 88 SER A N 1
ATOM 667 C CA . SER A 1 88 ? -17.059 26.169 47.648 1.00 50.50 88 SER A CA 1
ATOM 668 C C . SER A 1 88 ? -17.696 25.214 48.660 1.00 50.50 88 SER A C 1
ATOM 670 O O . SER A 1 88 ? -18.572 24.441 48.278 1.00 50.50 88 SER A O 1
ATOM 672 N N . SER A 1 89 ? -17.247 25.235 49.917 1.00 45.34 89 SER A N 1
ATOM 673 C CA . SER A 1 89 ? -18.021 24.810 51.097 1.00 45.34 89 SER A CA 1
ATOM 674 C C . SER A 1 89 ? -17.274 25.184 52.383 1.00 45.34 89 SER A C 1
ATOM 676 O O . SER A 1 89 ? -16.396 24.463 52.845 1.00 45.34 89 SER A O 1
ATOM 678 N N . SER A 1 90 ? -17.644 26.316 52.986 1.00 55.56 90 SER A N 1
ATOM 679 C CA . SER A 1 90 ? -17.649 26.439 54.454 1.00 55.56 90 SER A CA 1
ATOM 680 C C . SER A 1 90 ? -18.807 25.591 55.001 1.00 55.56 90 SER A C 1
ATOM 682 O O . SE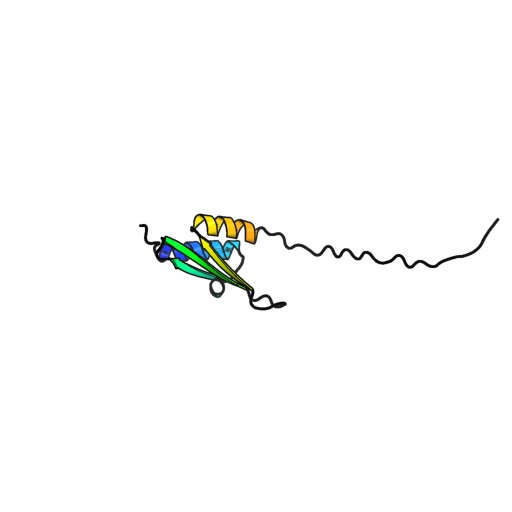R A 1 90 ? -19.850 25.557 54.342 1.00 55.56 90 SER A O 1
ATOM 684 N N . PRO A 1 91 ? -18.685 24.927 56.172 1.00 58.28 91 PRO A N 1
ATOM 685 C CA . PRO A 1 91 ? -19.217 25.539 57.404 1.00 58.28 91 PRO A CA 1
ATOM 686 C C . PRO A 1 91 ? -18.546 25.124 58.753 1.00 58.28 91 PRO A C 1
ATOM 688 O O . PRO A 1 91 ? -18.148 23.988 58.951 1.00 58.28 91 PRO A O 1
ATOM 691 N N . LYS A 1 92 ? -18.487 26.089 59.693 1.00 56.38 92 LYS A N 1
ATOM 692 C CA . LYS A 1 92 ? -18.870 26.067 61.139 1.00 56.38 92 LYS A CA 1
ATOM 693 C C . LYS A 1 92 ? -18.465 24.882 62.084 1.00 56.38 92 LYS A C 1
ATOM 695 O O . LYS A 1 92 ? -18.961 23.787 61.885 1.00 56.38 92 LYS A O 1
ATOM 700 N N . ARG A 1 93 ? -17.677 25.214 63.152 1.00 52.62 93 ARG A N 1
ATOM 701 C CA . ARG A 1 93 ? -17.579 24.785 64.613 1.00 52.62 93 ARG A CA 1
ATOM 702 C C . ARG A 1 93 ? -18.278 23.476 65.093 1.00 52.62 93 ARG A C 1
ATOM 704 O O . ARG A 1 93 ? -19.304 23.194 64.490 1.00 52.62 93 ARG A O 1
ATOM 711 N N . PRO A 1 94 ? -17.968 22.796 66.249 1.00 57.72 94 PRO A N 1
ATOM 712 C CA . PRO A 1 94 ? -17.190 23.130 67.491 1.00 57.72 94 PRO A CA 1
ATOM 713 C C . PRO A 1 94 ? -16.396 21.878 68.043 1.00 57.72 94 PRO A C 1
ATOM 715 O O . PRO A 1 94 ? -16.080 21.059 67.177 1.00 57.72 94 PRO A O 1
ATOM 718 N N . PRO A 1 95 ? -16.083 21.598 69.349 1.00 60.00 95 PRO A N 1
ATOM 719 C CA . PRO A 1 95 ? -16.148 22.307 70.655 1.00 60.00 95 PRO A CA 1
ATOM 720 C C . PRO A 1 95 ? -14.865 23.034 71.091 1.00 60.00 95 PRO A C 1
ATOM 722 O O . PRO A 1 95 ? -13.755 22.604 70.711 1.00 60.00 95 PRO A O 1
#

pLDDT: mean 72.39, std 15.89, range [44.91, 90.69]

Organism: NCBI:txid410659

Secondary structure (DSSP, 8-state):
--PPPHHHHHHHHHHHHHHHT--GGGEEEEE-TTS-EEEEEEE--SSSS-EEEEEEE-HHHHHHHHHHHHT------------------------

Sequence (95 aa):
MARLARTDLTHLATQLCALLSCRAAELRLTATPEGLVELRLQRHDQAQALALSTRIGTPEELQAWAAQAGKRPRQRHVVRASASPVSSSSPKRPP